Protein AF-A0A929NUL9-F1 (afdb_monomer_lite)

Radius of gyration: 25.67 Å; chains: 1; bounding box: 51×21×74 Å

Structure (mmCIF, N/CA/C/O backbone):
data_AF-A0A929NUL9-F1
#
_entry.id   AF-A0A929NUL9-F1
#
loop_
_atom_site.group_PDB
_atom_site.id
_atom_site.type_symbol
_atom_site.label_atom_id
_atom_site.label_alt_id
_atom_site.label_comp_id
_atom_site.label_asym_id
_atom_site.label_entity_id
_atom_site.label_seq_id
_atom_site.pdbx_PDB_ins_code
_atom_site.Cartn_x
_atom_site.Cartn_y
_atom_site.Cartn_z
_atom_site.occupancy
_atom_site.B_iso_or_equiv
_atom_site.auth_seq_id
_atom_site.auth_comp_id
_atom_site.auth_asym_id
_atom_site.auth_atom_id
_atom_site.pdbx_PDB_model_num
ATOM 1 N N . MET A 1 1 ? 32.214 1.486 -36.169 1.00 54.06 1 MET A N 1
ATOM 2 C CA . MET A 1 1 ? 31.551 0.258 -35.673 1.00 54.06 1 MET A CA 1
ATOM 3 C C . MET A 1 1 ? 31.226 0.402 -34.181 1.00 54.06 1 MET A C 1
ATOM 5 O O . MET A 1 1 ? 31.274 -0.577 -33.464 1.00 54.06 1 MET A O 1
ATOM 9 N N . THR A 1 2 ? 30.895 1.609 -33.705 1.00 60.84 2 THR A N 1
ATOM 10 C CA . THR A 1 2 ? 30.941 1.957 -32.268 1.00 60.84 2 THR A CA 1
ATOM 11 C C . THR A 1 2 ? 29.594 2.463 -31.732 1.00 60.84 2 THR A C 1
ATOM 13 O O . THR A 1 2 ? 29.371 2.458 -30.527 1.00 60.84 2 THR A O 1
ATOM 16 N N . ASP A 1 3 ? 28.664 2.841 -32.612 1.00 62.28 3 ASP A N 1
ATOM 17 C CA . ASP A 1 3 ? 27.350 3.371 -32.225 1.00 62.28 3 ASP A CA 1
ATOM 18 C C . ASP A 1 3 ? 26.381 2.293 -31.716 1.00 62.28 3 ASP A C 1
ATOM 20 O O . ASP A 1 3 ? 25.649 2.515 -30.754 1.00 62.28 3 ASP A O 1
ATOM 24 N N . HIS A 1 4 ? 26.399 1.093 -32.308 1.00 63.81 4 HIS A N 1
ATOM 25 C CA . HIS A 1 4 ? 25.429 0.040 -31.976 1.00 63.81 4 HIS A CA 1
ATOM 26 C C . HIS A 1 4 ? 25.627 -0.542 -30.564 1.00 63.81 4 HIS A C 1
ATOM 28 O O . HIS A 1 4 ? 24.655 -0.876 -29.887 1.00 63.81 4 HIS A O 1
ATOM 34 N N . GLU A 1 5 ? 26.874 -0.638 -30.096 1.00 68.19 5 GLU A N 1
ATOM 35 C CA . GLU A 1 5 ? 27.194 -1.156 -28.759 1.00 68.19 5 GLU A CA 1
ATOM 36 C C . GLU A 1 5 ? 26.774 -0.181 -27.649 1.00 68.19 5 GLU A C 1
ATOM 38 O O . GLU A 1 5 ? 26.172 -0.600 -26.661 1.00 68.19 5 GLU A O 1
ATOM 43 N N . SER A 1 6 ? 27.001 1.123 -27.841 1.00 72.62 6 SER A N 1
ATOM 44 C CA . SER A 1 6 ? 26.621 2.164 -26.874 1.00 72.62 6 SER A CA 1
ATOM 45 C C . SER A 1 6 ? 25.101 2.269 -26.701 1.00 72.62 6 SER A C 1
ATOM 47 O O . SER A 1 6 ? 24.585 2.313 -25.577 1.00 72.62 6 SER A O 1
ATOM 49 N N . THR A 1 7 ? 24.350 2.233 -27.808 1.00 77.81 7 THR A N 1
ATOM 50 C CA . THR A 1 7 ? 22.882 2.250 -27.756 1.00 77.81 7 THR A CA 1
ATOM 51 C C . THR A 1 7 ? 22.333 1.006 -27.065 1.00 77.81 7 THR A C 1
ATOM 53 O O . THR A 1 7 ? 21.457 1.122 -26.211 1.00 77.81 7 THR A O 1
ATOM 56 N N . LYS A 1 8 ? 22.872 -0.180 -27.374 1.00 77.38 8 LYS A N 1
ATOM 57 C CA . LYS A 1 8 ? 22.434 -1.434 -26.752 1.00 77.38 8 LYS A CA 1
ATOM 58 C C . LYS A 1 8 ? 22.697 -1.450 -25.245 1.00 77.38 8 LYS A C 1
ATOM 60 O O . LYS A 1 8 ? 21.817 -1.849 -24.491 1.00 77.38 8 LYS A O 1
ATOM 65 N N . HIS A 1 9 ? 23.856 -0.963 -24.805 1.00 83.56 9 HIS A N 1
ATOM 66 C CA . HIS A 1 9 ? 24.193 -0.888 -23.383 1.00 83.56 9 HIS A CA 1
ATOM 67 C C . HIS A 1 9 ? 23.311 0.118 -22.627 1.00 83.56 9 HIS A C 1
ATOM 69 O O . HIS A 1 9 ? 22.915 -0.120 -21.488 1.00 83.56 9 HIS A O 1
ATOM 75 N N . THR A 1 10 ? 22.971 1.241 -23.263 1.00 86.50 10 THR A N 1
ATOM 76 C CA . THR A 1 10 ? 22.061 2.233 -22.673 1.00 86.50 10 THR A CA 1
ATOM 77 C C . THR A 1 10 ? 20.650 1.658 -22.532 1.00 86.50 10 THR A C 1
ATOM 79 O O . THR A 1 10 ? 20.025 1.803 -21.486 1.00 86.50 10 THR A O 1
ATOM 82 N N . VAL A 1 11 ? 20.163 0.957 -23.559 1.00 88.81 11 VAL A N 1
ATOM 83 C CA . VAL A 1 11 ? 18.851 0.292 -23.539 1.00 88.81 11 VAL A CA 1
ATOM 84 C C . VAL A 1 11 ? 18.789 -0.807 -22.478 1.00 88.81 11 VAL A C 1
ATOM 86 O O . VAL A 1 11 ? 17.790 -0.894 -21.771 1.00 88.81 11 VAL A O 1
ATOM 89 N N . ASP A 1 12 ? 19.844 -1.605 -22.324 1.00 87.25 12 ASP A N 1
ATOM 90 C CA . ASP A 1 12 ? 19.897 -2.672 -21.318 1.00 87.25 12 ASP A CA 1
ATOM 91 C C . ASP A 1 12 ? 19.868 -2.107 -19.888 1.00 87.25 12 ASP A C 1
ATOM 93 O O . ASP A 1 12 ? 19.074 -2.541 -19.053 1.00 87.25 12 ASP A O 1
ATOM 97 N N . ALA A 1 13 ? 20.637 -1.044 -19.630 1.00 88.75 13 ALA A N 1
ATOM 98 C CA . ALA A 1 13 ? 20.622 -0.349 -18.343 1.00 88.75 13 ALA A CA 1
ATOM 99 C C . ALA A 1 13 ? 19.239 0.242 -18.012 1.00 88.75 13 ALA A C 1
ATOM 101 O O . ALA A 1 13 ? 18.770 0.139 -16.877 1.00 88.75 13 ALA A O 1
ATOM 102 N N . VAL A 1 14 ? 18.561 0.827 -19.004 1.00 93.94 14 VAL A N 1
ATOM 103 C CA . VAL A 1 14 ? 17.192 1.339 -18.844 1.00 93.94 14 VAL A CA 1
ATOM 104 C C . VAL A 1 14 ? 16.212 0.197 -18.578 1.00 93.94 14 VAL A C 1
ATOM 106 O O . VAL A 1 14 ? 15.389 0.313 -17.675 1.00 93.94 14 VAL A O 1
ATOM 109 N N . ALA A 1 15 ? 16.304 -0.914 -19.309 1.00 92.31 15 ALA A N 1
ATOM 110 C CA . ALA A 1 15 ? 15.415 -2.060 -19.140 1.00 92.31 15 ALA A CA 1
ATOM 111 C C . ALA A 1 15 ? 15.542 -2.687 -17.743 1.00 92.31 15 ALA A C 1
ATOM 113 O O . ALA A 1 15 ? 14.530 -2.932 -17.087 1.00 92.31 15 ALA A O 1
ATOM 114 N N . VAL A 1 16 ? 16.772 -2.881 -17.256 1.00 90.62 16 VAL A N 1
ATOM 115 C CA . VAL A 1 16 ? 17.030 -3.368 -15.892 1.00 90.62 16 VAL A CA 1
ATOM 116 C C . VAL A 1 16 ? 16.529 -2.366 -14.848 1.00 90.62 16 VAL A C 1
ATOM 118 O O . VAL A 1 16 ? 15.924 -2.769 -13.855 1.00 90.62 16 VAL A O 1
ATOM 121 N N . GLY A 1 17 ? 16.714 -1.064 -15.084 1.00 93.69 17 GLY A N 1
ATOM 122 C CA . GLY A 1 17 ? 16.203 -0.008 -14.210 1.00 93.69 17 GLY A CA 1
ATOM 123 C C . GLY A 1 17 ? 14.677 0.001 -14.114 1.00 93.69 17 GLY A C 1
ATOM 124 O O . GLY A 1 17 ? 14.135 0.061 -13.014 1.00 93.69 17 GLY A O 1
ATOM 125 N N . VAL A 1 18 ? 13.979 -0.122 -15.245 1.00 91.06 18 VAL A N 1
ATOM 126 C CA . VAL A 1 18 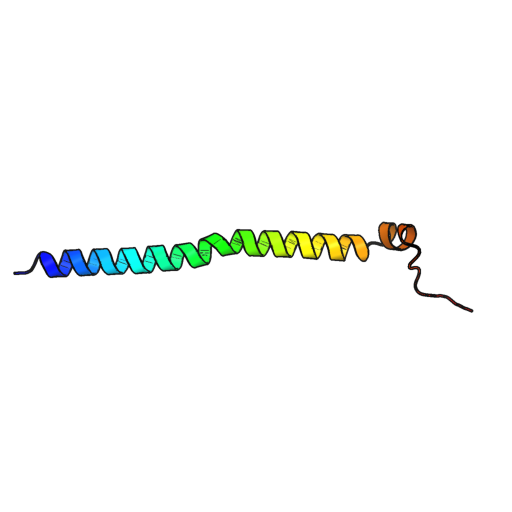? 12.510 -0.196 -15.293 1.00 91.06 18 VAL A CA 1
ATOM 127 C C . VAL A 1 18 ? 12.010 -1.472 -14.623 1.00 91.06 18 VAL A C 1
ATOM 129 O O . VAL A 1 18 ? 11.100 -1.400 -13.804 1.00 91.06 18 VAL A O 1
ATOM 132 N N . ALA A 1 19 ? 12.637 -2.619 -14.900 1.00 90.06 19 ALA A N 1
ATOM 133 C CA . ALA A 1 19 ? 12.289 -3.876 -14.245 1.00 90.06 19 ALA A CA 1
ATOM 134 C C . ALA A 1 19 ? 12.437 -3.765 -12.720 1.00 90.06 19 ALA A C 1
ATOM 136 O O . ALA A 1 19 ? 11.525 -4.140 -11.988 1.00 90.06 19 ALA A O 1
ATOM 137 N N . GLY A 1 20 ? 13.546 -3.194 -12.237 1.00 92.06 20 GLY A N 1
ATOM 138 C CA . GLY A 1 20 ? 13.769 -2.923 -10.815 1.00 92.06 20 GLY A CA 1
ATOM 139 C C . GLY A 1 20 ? 12.756 -1.940 -10.225 1.00 92.06 20 GLY A C 1
ATOM 140 O O . GLY A 1 20 ? 12.251 -2.169 -9.128 1.00 92.06 20 GLY A O 1
ATOM 141 N N . ALA A 1 21 ? 12.409 -0.886 -10.964 1.00 89.69 21 ALA A N 1
ATOM 142 C CA . ALA A 1 21 ? 11.412 0.090 -10.543 1.00 89.69 21 ALA A CA 1
ATOM 143 C C . ALA A 1 21 ? 10.037 -0.559 -10.333 1.00 89.69 21 ALA A C 1
ATOM 145 O O . ALA A 1 21 ? 9.405 -0.284 -9.321 1.00 89.69 21 ALA A O 1
ATOM 146 N N . THR A 1 22 ? 9.611 -1.486 -11.199 1.00 88.94 22 THR A N 1
ATOM 147 C CA . THR A 1 22 ? 8.343 -2.222 -11.030 1.00 88.94 22 THR A CA 1
ATOM 148 C C . THR 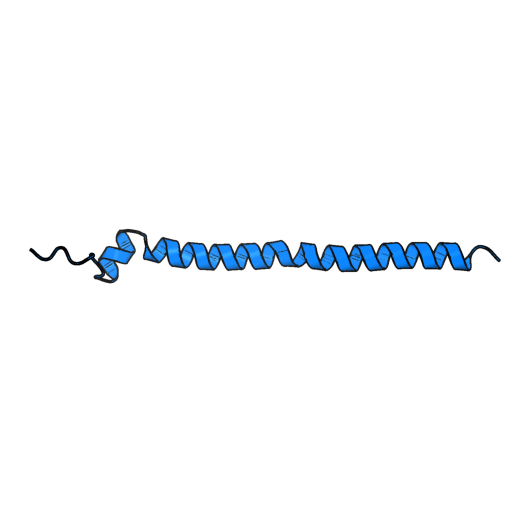A 1 22 ? 8.286 -3.008 -9.711 1.00 88.94 22 THR A C 1
ATOM 150 O O . THR A 1 22 ? 7.243 -3.050 -9.062 1.00 88.94 22 THR A O 1
ATOM 153 N N . TRP A 1 23 ? 9.408 -3.580 -9.258 1.00 87.75 23 TRP A N 1
ATOM 154 C CA . TRP A 1 23 ? 9.487 -4.280 -7.964 1.00 87.75 23 TRP A CA 1
ATOM 155 C C . TRP A 1 23 ? 9.448 -3.356 -6.748 1.00 87.75 23 TRP A C 1
ATOM 157 O O . TRP A 1 23 ? 9.168 -3.812 -5.641 1.00 87.75 23 TRP A O 1
ATOM 167 N N . VAL A 1 24 ? 9.751 -2.074 -6.921 1.00 90.56 24 VAL A N 1
ATOM 168 C CA . VAL A 1 24 ? 9.603 -1.066 -5.864 1.00 90.56 24 VAL A CA 1
ATOM 169 C C . VAL A 1 24 ? 8.215 -0.429 -5.929 1.00 90.56 24 VAL A C 1
ATOM 171 O O . VAL A 1 24 ? 7.663 -0.075 -4.895 1.00 90.56 24 VAL A O 1
ATOM 174 N N . ASP A 1 25 ? 7.620 -0.351 -7.117 1.00 89.69 25 ASP A N 1
ATOM 175 C CA . ASP A 1 25 ? 6.321 0.277 -7.362 1.00 89.69 25 ASP A CA 1
ATOM 176 C C . ASP A 1 25 ? 5.146 -0.492 -6.743 1.00 89.69 25 ASP A C 1
ATOM 178 O O . ASP A 1 25 ? 4.194 0.126 -6.289 1.00 89.69 25 ASP A O 1
ATOM 182 N N . TRP A 1 26 ? 5.227 -1.825 -6.629 1.00 87.56 26 TRP A N 1
ATOM 183 C CA . TRP A 1 26 ? 4.202 -2.625 -5.929 1.00 87.56 26 TRP A CA 1
ATOM 184 C C . TRP A 1 26 ? 4.384 -2.673 -4.398 1.00 87.56 26 TRP A C 1
ATOM 186 O O . TRP A 1 26 ? 3.525 -3.177 -3.672 1.00 87.56 26 TRP A O 1
ATOM 196 N N . LEU A 1 27 ? 5.502 -2.152 -3.879 1.00 90.81 27 LEU A N 1
ATOM 197 C CA . LEU A 1 27 ? 5.808 -2.141 -2.446 1.00 90.81 27 LEU A CA 1
ATOM 198 C C . LEU A 1 27 ? 4.784 -1.329 -1.616 1.00 90.81 27 LEU A C 1
ATOM 200 O O . LEU A 1 27 ? 4.373 -1.819 -0.560 1.00 90.81 27 LEU A O 1
ATOM 204 N N . PRO A 1 28 ? 4.323 -0.136 -2.060 1.00 88.62 28 PRO A N 1
ATOM 205 C CA . PRO A 1 28 ? 3.273 0.637 -1.401 1.00 88.62 28 PRO A CA 1
ATOM 206 C C . PRO A 1 28 ? 1.931 -0.094 -1.372 1.00 88.62 28 PRO A C 1
ATOM 208 O O . PRO A 1 28 ? 1.258 -0.053 -0.346 1.00 88.62 28 PRO A O 1
ATOM 211 N N . ASP A 1 29 ? 1.555 -0.795 -2.445 1.00 92.19 29 ASP A N 1
ATOM 212 C CA . ASP A 1 29 ? 0.299 -1.553 -2.500 1.00 92.19 29 ASP A CA 1
ATOM 213 C C . ASP A 1 29 ? 0.305 -2.722 -1.510 1.00 92.19 29 ASP A C 1
ATOM 215 O O . ASP A 1 29 ? -0.659 -2.926 -0.766 1.00 92.19 29 ASP A O 1
ATOM 219 N N . VAL A 1 30 ? 1.419 -3.456 -1.423 1.00 93.31 30 VAL A N 1
ATOM 220 C CA . VAL A 1 30 ? 1.586 -4.525 -0.425 1.00 93.31 30 VAL A CA 1
ATOM 221 C C . VAL A 1 30 ? 1.584 -3.949 0.994 1.00 93.31 30 VAL A C 1
ATOM 223 O O . VAL A 1 30 ? 0.930 -4.502 1.882 1.00 93.31 30 VAL A O 1
ATOM 226 N N . ALA A 1 31 ? 2.265 -2.822 1.223 1.00 93.81 31 ALA A N 1
ATOM 227 C CA . ALA A 1 31 ? 2.266 -2.137 2.514 1.00 93.81 31 ALA A CA 1
ATOM 228 C C . ALA A 1 31 ? 0.866 -1.635 2.908 1.00 93.81 31 ALA A C 1
ATOM 230 O O . ALA A 1 31 ? 0.469 -1.757 4.070 1.00 93.81 31 ALA A O 1
ATOM 231 N N . ALA A 1 32 ? 0.088 -1.122 1.954 1.00 94.62 32 ALA A N 1
ATOM 232 C CA . ALA A 1 32 ? -1.297 -0.719 2.162 1.00 94.62 32 ALA A CA 1
ATOM 233 C C . ALA A 1 32 ? -2.182 -1.929 2.494 1.00 94.62 32 ALA A C 1
ATOM 235 O O . ALA A 1 32 ? -2.933 -1.886 3.468 1.00 94.62 32 ALA A O 1
ATOM 236 N N . GLY A 1 33 ? -2.039 -3.038 1.764 1.00 95.31 33 GLY A N 1
ATOM 237 C CA . GLY A 1 33 ? -2.733 -4.293 2.060 1.00 95.31 33 GLY A CA 1
ATOM 238 C C . GLY A 1 33 ? -2.425 -4.811 3.467 1.00 95.31 33 GLY A C 1
ATOM 239 O O . GLY A 1 33 ? -3.339 -5.107 4.237 1.00 95.31 33 GLY A O 1
ATOM 240 N N . LEU A 1 34 ? -1.145 -4.837 3.850 1.00 95.06 34 LEU A N 1
ATOM 241 C CA . LEU A 1 34 ? -0.720 -5.182 5.209 1.00 95.06 34 LEU A CA 1
ATOM 242 C C . LEU A 1 34 ? -1.286 -4.217 6.254 1.00 95.06 34 LEU A C 1
ATOM 244 O O . LEU A 1 34 ? -1.698 -4.662 7.322 1.00 95.06 34 LEU A O 1
ATOM 248 N N . SER A 1 35 ? -1.362 -2.921 5.949 1.00 94.88 35 SER A N 1
ATOM 249 C CA . SER A 1 35 ? -1.940 -1.913 6.846 1.00 94.88 35 SER A CA 1
ATOM 250 C C . SER A 1 35 ? -3.437 -2.128 7.056 1.00 94.88 35 SER A C 1
ATOM 252 O O . SER A 1 35 ? -3.924 -1.972 8.173 1.00 94.88 35 SER A O 1
ATOM 254 N N . ILE A 1 36 ? -4.167 -2.544 6.018 1.00 94.75 36 ILE A N 1
ATOM 255 C CA . ILE A 1 36 ? -5.584 -2.911 6.124 1.00 94.75 36 ILE A CA 1
ATOM 256 C C . ILE A 1 36 ? -5.741 -4.160 6.993 1.00 94.75 36 ILE A C 1
ATOM 258 O O . ILE A 1 36 ? -6.547 -4.158 7.920 1.00 94.75 36 ILE A O 1
ATOM 262 N N . VAL A 1 37 ? -4.955 -5.211 6.742 1.00 94.88 37 VA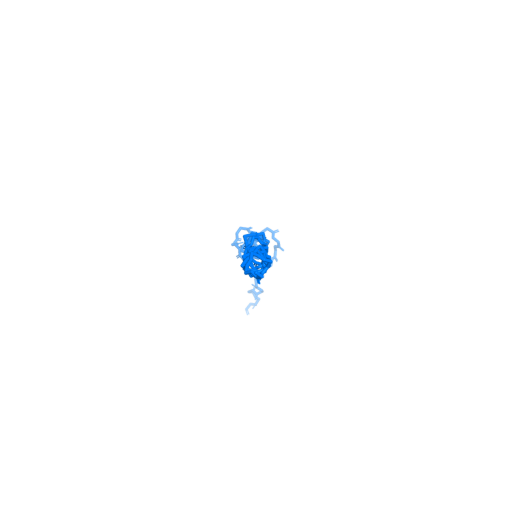L A N 1
ATOM 263 C CA . VAL A 1 37 ? -4.988 -6.440 7.554 1.00 94.88 37 VAL A 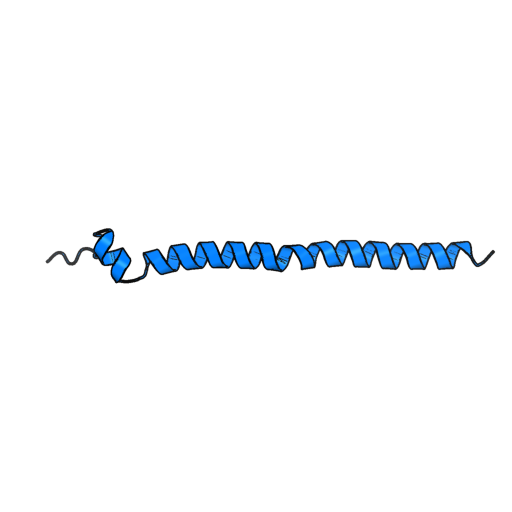CA 1
ATOM 264 C C . VAL A 1 37 ? -4.654 -6.133 9.015 1.00 94.88 37 VAL A C 1
ATOM 266 O O . VAL A 1 37 ? -5.361 -6.574 9.919 1.00 94.88 37 VAL A O 1
ATOM 269 N N . TRP A 1 38 ? -3.622 -5.324 9.255 1.00 92.50 38 TRP A N 1
ATOM 270 C CA . TRP A 1 38 ? -3.242 -4.871 10.588 1.00 92.50 38 TRP A CA 1
ATOM 271 C C . TRP A 1 38 ? -4.359 -4.069 11.251 1.00 92.50 38 TRP A C 1
ATOM 273 O O . TRP A 1 38 ? -4.669 -4.314 12.413 1.00 92.50 38 TRP A O 1
ATOM 283 N N . LEU A 1 39 ? -5.019 -3.170 10.516 1.00 93.19 39 LEU A N 1
ATOM 284 C CA . LEU A 1 39 ? -6.155 -2.409 11.023 1.00 93.19 39 LEU A CA 1
ATOM 285 C C . LEU A 1 39 ? -7.318 -3.331 11.405 1.00 93.19 39 LEU A C 1
ATOM 287 O O . LEU A 1 39 ? -7.910 -3.137 12.459 1.00 93.19 39 LEU A O 1
ATOM 291 N N . LEU A 1 40 ? -7.623 -4.359 10.610 1.00 91.12 40 LEU A N 1
ATOM 292 C CA . LEU A 1 40 ? -8.665 -5.338 10.938 1.00 91.12 40 LEU A CA 1
ATOM 293 C C . LEU A 1 40 ? -8.332 -6.122 12.215 1.00 91.12 40 LEU A C 1
ATOM 295 O O . LEU A 1 40 ? -9.185 -6.249 13.094 1.00 91.12 40 LEU A O 1
ATOM 2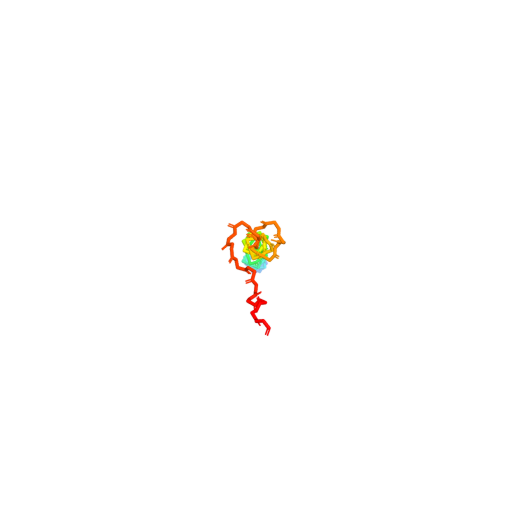99 N N . ILE A 1 41 ? -7.086 -6.590 12.355 1.00 89.81 41 ILE A N 1
ATOM 300 C CA . ILE A 1 41 ? -6.606 -7.266 13.572 1.00 89.81 41 ILE A CA 1
ATOM 301 C C . ILE A 1 41 ? -6.675 -6.314 14.775 1.00 89.81 41 ILE A C 1
ATOM 303 O O . ILE A 1 41 ? -7.153 -6.686 15.843 1.00 89.81 41 ILE A O 1
ATOM 307 N N . ARG A 1 42 ? -6.257 -5.060 14.597 1.00 88.50 42 ARG A N 1
ATOM 308 C CA . ARG A 1 42 ? -6.266 -4.017 15.629 1.00 88.50 42 ARG A CA 1
ATOM 309 C C . ARG A 1 42 ? -7.678 -3.652 16.073 1.00 88.50 42 ARG A C 1
ATOM 311 O O . ARG A 1 42 ? -7.927 -3.451 17.261 1.00 88.50 42 ARG A O 1
ATOM 318 N N . ILE A 1 43 ? -8.606 -3.557 15.125 1.00 85.94 43 ILE A N 1
ATOM 319 C CA . ILE A 1 43 ? -10.029 -3.359 15.393 1.00 85.94 43 ILE A CA 1
ATOM 320 C C . ILE A 1 43 ? -10.536 -4.529 16.230 1.00 85.94 43 ILE A C 1
ATOM 322 O O . ILE A 1 43 ? -11.216 -4.291 17.215 1.00 85.94 43 ILE A O 1
ATOM 326 N N . TRP A 1 44 ? -10.147 -5.763 15.914 1.00 80.88 44 TRP A N 1
ATOM 327 C CA . TRP A 1 44 ? -10.539 -6.947 16.678 1.00 80.88 44 TRP A CA 1
ATOM 328 C C . TRP A 1 44 ? -9.963 -6.989 18.107 1.00 80.88 44 TRP A C 1
ATOM 330 O O . TRP A 1 44 ? -10.658 -7.379 19.040 1.00 80.88 44 TRP A O 1
ATOM 340 N N . GLU A 1 45 ? -8.722 -6.535 18.299 1.00 76.50 45 GLU A N 1
ATOM 341 C CA . GLU A 1 45 ? -8.075 -6.401 19.617 1.00 76.50 45 GLU A CA 1
ATOM 342 C C . GLU A 1 45 ? -8.671 -5.253 20.454 1.00 76.50 45 GLU A C 1
ATOM 344 O O . GLU A 1 45 ? -8.646 -5.283 21.685 1.00 76.50 45 GLU A O 1
ATOM 349 N N . SER A 1 46 ? -9.214 -4.222 19.800 1.00 80.12 46 SER A N 1
ATOM 350 C CA . SER A 1 46 ? -9.725 -3.036 20.482 1.00 80.12 46 SER A CA 1
ATOM 351 C C . SER A 1 46 ? -10.865 -3.400 21.433 1.00 80.12 46 SER A C 1
ATOM 353 O O . SER A 1 46 ? -11.866 -3.990 21.026 1.00 80.12 46 SER A O 1
ATOM 355 N N . ASN A 1 47 ? -10.747 -2.975 22.697 1.00 68.81 47 ASN A N 1
ATOM 356 C CA . ASN A 1 47 ? -11.691 -3.285 23.781 1.00 68.81 47 ASN A CA 1
ATOM 357 C C . ASN A 1 47 ? -13.164 -3.066 23.407 1.00 68.81 47 ASN A C 1
ATOM 359 O O . ASN A 1 47 ? -14.029 -3.826 23.826 1.00 68.81 47 ASN A O 1
ATOM 363 N N . THR A 1 48 ? -13.467 -2.056 22.590 1.00 71.31 48 THR A N 1
ATOM 364 C CA . THR A 1 48 ? -14.828 -1.788 22.108 1.00 71.31 48 THR A CA 1
ATOM 365 C C . THR A 1 48 ? -15.384 -2.932 21.262 1.00 71.31 48 THR A C 1
ATOM 367 O O . THR A 1 48 ? -16.522 -3.347 21.463 1.00 71.31 48 THR A O 1
ATOM 370 N N . VAL A 1 49 ? -14.589 -3.467 20.337 1.00 76.38 49 VAL A N 1
ATOM 371 C CA . VAL A 1 49 ? -14.991 -4.578 19.467 1.00 76.38 49 VAL A CA 1
ATOM 372 C C . VAL A 1 49 ? -14.936 -5.892 20.224 1.00 76.38 49 VAL A C 1
ATOM 374 O O . VAL A 1 49 ? -15.834 -6.705 20.042 1.00 76.38 49 VAL A O 1
ATOM 377 N N . LYS A 1 50 ? -13.970 -6.075 21.131 1.00 70.56 50 LYS A N 1
ATOM 378 C CA . LYS A 1 50 ? -13.912 -7.218 22.055 1.00 70.56 50 LYS A CA 1
ATOM 379 C C . LYS A 1 50 ? -15.196 -7.339 22.889 1.00 70.56 50 LYS A C 1
ATOM 381 O O . LYS A 1 50 ? -15.790 -8.414 22.957 1.00 70.56 50 LYS A O 1
ATOM 386 N N . ARG A 1 51 ? -15.684 -6.204 23.412 1.00 68.69 51 ARG A N 1
ATOM 387 C CA . ARG A 1 51 ? -16.950 -6.091 24.160 1.00 68.69 51 ARG A CA 1
ATOM 388 C C . ARG A 1 51 ? -18.186 -6.275 23.271 1.00 68.69 51 ARG A C 1
ATOM 390 O O . ARG A 1 51 ? -19.179 -6.831 23.718 1.00 68.69 51 ARG A O 1
ATOM 397 N N . LEU A 1 52 ? -18.126 -5.848 22.005 1.00 70.50 52 LEU A N 1
ATOM 398 C CA . LEU A 1 52 ? -19.207 -6.034 21.025 1.00 70.50 52 LEU A CA 1
ATOM 399 C C . LEU A 1 52 ? -19.295 -7.478 20.493 1.00 70.50 52 LEU A C 1
ATOM 401 O O . LEU A 1 52 ? -20.383 -7.967 20.214 1.00 70.50 52 LEU A O 1
ATOM 405 N N . THR A 1 53 ? -18.159 -8.164 20.348 1.00 72.81 53 THR A N 1
ATOM 406 C CA . THR A 1 53 ? -18.090 -9.564 19.892 1.00 72.81 53 THR A CA 1
ATOM 407 C C . THR A 1 53 ? -18.247 -10.575 21.028 1.00 72.81 53 THR A C 1
ATOM 409 O O . THR A 1 53 ? -18.219 -11.774 20.762 1.00 72.81 53 THR A O 1
ATOM 412 N N . GLY A 1 54 ? -18.453 -10.124 22.274 1.00 65.94 54 GLY A N 1
ATOM 413 C CA . GLY A 1 54 ? -18.727 -10.995 23.424 1.00 65.94 54 GLY A CA 1
ATOM 414 C C . GLY A 1 54 ? -17.580 -11.952 23.758 1.00 65.94 54 GLY A C 1
ATOM 415 O O . GLY A 1 54 ? -17.806 -12.987 24.375 1.00 65.94 54 GLY A O 1
ATOM 416 N N . ARG A 1 55 ? -16.355 -11.633 23.319 1.00 61.44 55 ARG A N 1
ATOM 417 C CA . ARG A 1 55 ? -15.134 -12.414 23.574 1.00 61.44 55 ARG A CA 1
ATOM 418 C C . ARG A 1 55 ? -14.349 -11.816 24.733 1.00 61.44 55 ARG A C 1
ATOM 420 O O . ARG A 1 55 ? -13.129 -11.687 24.649 1.00 61.44 55 ARG A O 1
ATOM 427 N N . GLU A 1 56 ? -15.061 -11.412 25.780 1.00 58.94 56 GLU A N 1
ATOM 428 C CA . GLU A 1 56 ? -14.452 -11.265 27.095 1.00 58.94 56 GLU A CA 1
ATOM 429 C C . GLU A 1 56 ? -13.787 -12.615 27.366 1.00 58.94 56 GLU A C 1
ATOM 431 O O . GLU A 1 56 ? -14.460 -13.650 27.372 1.00 58.94 56 GLU A O 1
ATOM 436 N N . GLU A 1 57 ? -12.448 -12.634 27.395 1.00 6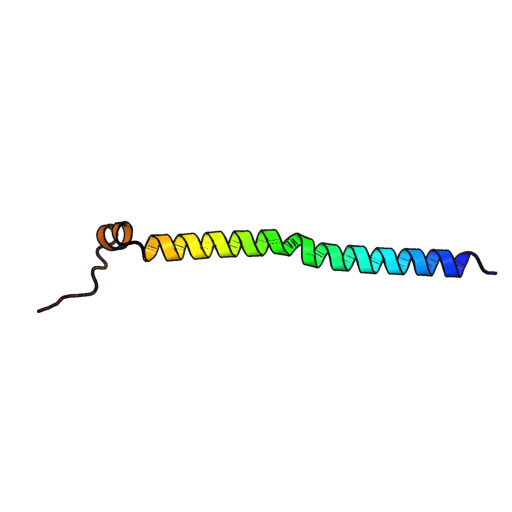0.44 57 GLU A N 1
ATOM 437 C CA . GLU A 1 57 ? -11.721 -13.809 27.850 1.00 60.44 57 GLU A CA 1
ATOM 438 C C . GLU A 1 57 ? -12.405 -14.272 29.125 1.00 60.44 57 GLU A C 1
ATOM 440 O O . GLU A 1 57 ? -12.644 -13.448 30.004 1.00 60.44 57 GLU A O 1
ATOM 445 N N . GLY A 1 58 ? -12.807 -15.544 29.150 1.00 54.00 58 GLY A N 1
ATOM 446 C CA . GLY A 1 58 ? -13.576 -16.121 30.236 1.00 54.00 58 GLY A CA 1
ATOM 447 C C . GLY A 1 58 ? -12.888 -15.876 31.568 1.00 54.00 58 GLY A C 1
ATOM 448 O O . GLY A 1 58 ? -12.053 -16.668 31.990 1.00 54.00 58 GLY A O 1
ATOM 449 N N . ASP A 1 59 ? -13.278 -14.791 32.223 1.00 59.41 59 ASP A N 1
ATOM 450 C CA . ASP A 1 59 ? -13.226 -14.639 33.658 1.00 59.41 59 ASP A CA 1
ATOM 451 C C . ASP A 1 59 ? -14.386 -15.498 34.164 1.00 59.41 59 ASP A C 1
ATOM 453 O O . ASP A 1 59 ? -15.559 -15.124 34.181 1.00 59.41 59 ASP A O 1
ATOM 457 N N . SER A 1 60 ? -14.072 -16.770 34.354 1.00 47.06 60 SER A N 1
ATOM 458 C CA . SER A 1 60 ? -14.909 -17.742 35.037 1.00 47.06 60 SER A CA 1
ATOM 459 C C . SER A 1 60 ? -14.120 -18.204 36.264 1.00 47.06 60 SER A C 1
ATOM 461 O O . SER A 1 60 ? -12.895 -18.299 36.188 1.00 47.06 60 SER A O 1
ATOM 463 N N . PRO A 1 61 ? -14.835 -18.519 37.350 1.00 59.03 61 PRO A N 1
ATOM 464 C CA . PRO A 1 61 ? -14.846 -17.822 38.647 1.00 59.03 61 PRO A CA 1
ATOM 465 C C . PRO A 1 61 ? -13.661 -18.083 39.586 1.00 59.03 61 PRO A C 1
ATOM 467 O O . PRO A 1 61 ? -12.937 -19.084 39.389 1.00 59.03 61 PRO A O 1
#

pLDDT: mean 80.69, std 13.33, range [47.06, 95.31]

Sequence (61 aa):
MTDHESTKHTVDAVAVGVAGATWVDWLPDVAAGLSIVWLLIRIWESNTVKRLTGREEGDSP

Foldseek 3Di:
DPVVVVVVVVVVVVVVVVVVVVVVVCVVVVVVVVVVVVVVVVCCVDPVNCVVVVVPPDPDD

Secondary structure (DSSP, 8-state):
--HHHHHHHHHHHHHHHHHHHHHHHTHHHHHHHHHHHHHHHHHHHSHHHHHHTT-------